Protein AF-A0A1A8QI00-F1 (afdb_monomer)

InterPro domains:
  IPR002404 IRS-type PTB domain [PF02174] (1-56)
  IPR011993 PH-like domain superfamily [G3DSA:2.30.29.30] (1-63)

Structure (mmCIF, N/CA/C/O backbone):
data_AF-A0A1A8QI00-F1
#
_entry.id   AF-A0A1A8QI00-F1
#
loop_
_atom_site.group_PDB
_atom_site.id
_atom_site.type_symbol
_atom_site.label_atom_id
_atom_site.label_alt_id
_atom_site.label_comp_id
_atom_site.label_asym_id
_atom_site.label_entity_id
_atom_site.label_seq_id
_atom_site.pdbx_PDB_ins_code
_atom_site.Cartn_x
_atom_site.Cartn_y
_atom_site.Cartn_z
_atom_site.occupancy
_atom_site.B_iso_or_equiv
_atom_site.auth_seq_id
_atom_site.auth_comp_id
_atom_site.auth_asym_id
_atom_site.auth_atom_id
_atom_site.pdbx_PDB_model_num
ATOM 1 N N . THR A 1 1 ? -9.311 10.461 -19.246 1.00 80.00 1 THR A N 1
ATOM 2 C CA . THR A 1 1 ? -10.382 10.997 -18.381 1.00 80.00 1 THR A CA 1
ATOM 3 C C . THR A 1 1 ? -9.923 10.937 -16.929 1.00 80.00 1 THR A C 1
ATOM 5 O O . THR A 1 1 ? -8.893 10.327 -16.669 1.00 80.00 1 THR A O 1
ATOM 8 N N . LYS A 1 2 ? -10.594 11.624 -15.995 1.00 88.56 2 LYS A N 1
ATOM 9 C CA . LYS A 1 2 ? -10.250 11.636 -14.553 1.00 88.56 2 LYS A CA 1
ATOM 10 C C . LYS A 1 2 ? -11.217 10.756 -13.747 1.00 88.56 2 LYS A C 1
ATOM 12 O O . LYS A 1 2 ? -11.578 11.087 -12.621 1.00 88.56 2 LYS A O 1
ATOM 17 N N . ASP A 1 3 ? -11.667 9.669 -14.359 1.00 92.69 3 ASP A N 1
ATOM 18 C CA . ASP A 1 3 ? -12.712 8.824 -13.795 1.00 92.69 3 ASP A CA 1
ATOM 19 C C . ASP A 1 3 ? -12.117 7.916 -12.717 1.00 92.69 3 ASP A C 1
ATOM 21 O O . ASP A 1 3 ? -11.049 7.324 -12.892 1.00 92.69 3 ASP A O 1
ATOM 25 N N . VAL A 1 4 ? -12.798 7.815 -11.579 1.00 90.19 4 VAL A N 1
ATOM 26 C CA . VAL A 1 4 ? -12.352 6.983 -10.458 1.00 90.19 4 VAL A CA 1
ATOM 27 C C . VAL A 1 4 ? -12.732 5.531 -10.737 1.00 90.19 4 VAL A C 1
ATOM 29 O O . VAL A 1 4 ? -13.906 5.176 -10.700 1.00 90.19 4 VAL A O 1
ATOM 32 N N . LEU A 1 5 ? -11.731 4.686 -10.989 1.00 86.75 5 LEU A N 1
ATOM 33 C CA . LEU A 1 5 ? -11.932 3.263 -11.304 1.00 86.75 5 LEU A CA 1
ATOM 34 C C . LEU A 1 5 ? -12.160 2.388 -10.061 1.00 86.75 5 LEU A C 1
ATOM 36 O O . LEU A 1 5 ? -12.677 1.279 -10.162 1.00 86.75 5 LEU A O 1
ATOM 40 N N . GLY A 1 6 ? -11.773 2.873 -8.882 1.00 83.19 6 GLY A N 1
ATOM 41 C CA . GLY A 1 6 ? -11.955 2.166 -7.622 1.00 83.19 6 GLY A CA 1
ATOM 42 C C . GLY A 1 6 ? -11.754 3.087 -6.426 1.00 83.19 6 GLY A C 1
ATOM 43 O O . GLY A 1 6 ? -10.893 3.965 -6.442 1.00 83.19 6 GLY A O 1
ATOM 44 N N . ASN A 1 7 ? -12.556 2.881 -5.383 1.00 84.19 7 ASN A N 1
ATOM 45 C CA . ASN A 1 7 ? -12.415 3.561 -4.102 1.00 84.19 7 ASN A CA 1
ATOM 46 C C . ASN A 1 7 ? -12.387 2.516 -2.984 1.00 84.19 7 ASN A C 1
ATOM 48 O O . ASN A 1 7 ? -13.265 1.655 -2.900 1.00 84.19 7 ASN A O 1
ATOM 52 N N . TYR A 1 8 ? -11.362 2.593 -2.141 1.00 82.00 8 TYR A N 1
ATOM 53 C CA . TYR A 1 8 ? -11.142 1.658 -1.051 1.00 82.00 8 TYR A CA 1
ATOM 54 C C . TYR A 1 8 ? -11.200 2.409 0.277 1.00 82.00 8 TYR A C 1
ATOM 56 O O . TYR A 1 8 ? -10.330 3.243 0.537 1.00 82.00 8 TYR A O 1
ATOM 64 N N . PRO A 1 9 ? -12.206 2.141 1.127 1.00 79.25 9 PRO A N 1
ATOM 65 C CA . PRO A 1 9 ? -12.331 2.847 2.386 1.00 79.25 9 PRO A CA 1
ATOM 66 C C . PRO A 1 9 ? -11.184 2.473 3.329 1.00 79.25 9 PRO A C 1
ATOM 68 O O . PRO A 1 9 ? -10.718 1.333 3.361 1.00 79.25 9 PRO A O 1
ATOM 71 N N . TYR A 1 10 ? -10.772 3.450 4.134 1.00 73.00 10 TYR A N 1
ATOM 72 C CA . TYR A 1 10 ? -9.661 3.356 5.080 1.00 73.00 10 TYR A CA 1
ATOM 73 C C . TYR A 1 10 ? -9.718 2.113 5.983 1.00 73.00 10 TYR A C 1
ATOM 75 O O . TYR A 1 10 ? -8.723 1.421 6.170 1.00 73.00 10 TYR A O 1
ATOM 83 N N . ASN A 1 11 ? -10.906 1.763 6.479 1.00 73.81 11 ASN A N 1
ATOM 84 C CA . ASN A 1 11 ? -11.109 0.608 7.359 1.00 73.81 11 ASN A CA 1
ATOM 85 C C . ASN A 1 11 ? -10.870 -0.758 6.689 1.00 73.81 11 ASN A C 1
ATOM 87 O O . ASN A 1 11 ? -10.956 -1.782 7.364 1.00 73.81 11 ASN A O 1
ATOM 91 N N . ARG A 1 12 ? -10.627 -0.792 5.375 1.00 76.62 12 ARG A N 1
ATOM 92 C CA . ARG A 1 12 ? -10.261 -2.001 4.630 1.00 76.62 12 ARG A CA 1
ATOM 93 C C . ARG A 1 12 ? -8.789 -2.027 4.234 1.00 76.62 12 ARG A C 1
ATOM 95 O O . ARG A 1 12 ? -8.371 -3.017 3.648 1.00 76.62 12 ARG A O 1
ATOM 102 N N . MET A 1 13 ? -8.002 -0.993 4.515 1.00 81.12 13 MET A N 1
ATOM 103 C CA . MET A 1 13 ? -6.560 -1.034 4.267 1.00 81.12 13 MET A CA 1
ATOM 104 C C . MET A 1 13 ? -5.927 -2.004 5.267 1.00 81.12 13 MET A C 1
ATOM 106 O O . MET A 1 13 ? -5.991 -1.773 6.471 1.00 81.12 13 MET A O 1
ATOM 110 N N . ALA A 1 14 ? -5.386 -3.120 4.775 1.00 81.12 14 ALA A N 1
ATOM 111 C CA . ALA A 1 14 ? -4.880 -4.185 5.638 1.00 81.12 14 ALA A CA 1
ATOM 112 C C . ALA A 1 14 ? -3.370 -4.096 5.844 1.00 81.12 14 ALA A C 1
ATOM 114 O O . ALA A 1 14 ? -2.900 -4.254 6.964 1.00 81.12 14 ALA A O 1
ATOM 115 N N . ASN A 1 15 ? -2.615 -3.857 4.768 1.00 88.62 15 ASN A N 1
ATOM 116 C CA . ASN A 1 15 ? -1.167 -3.691 4.836 1.00 88.62 15 ASN A CA 1
ATOM 117 C C . ASN A 1 15 ? -0.652 -2.925 3.613 1.00 88.62 15 ASN A C 1
ATOM 119 O O . ASN A 1 15 ? -1.187 -3.091 2.512 1.00 88.62 15 ASN A O 1
ATOM 123 N N . TRP A 1 16 ? 0.412 -2.148 3.784 1.00 93.62 16 TRP A N 1
ATOM 124 C CA . TRP A 1 16 ? 1.155 -1.514 2.698 1.00 93.62 16 TRP A CA 1
ATOM 125 C C . TRP A 1 16 ? 2.657 -1.581 2.982 1.00 93.62 16 TRP A C 1
ATOM 127 O O . TRP A 1 16 ? 3.075 -1.740 4.127 1.00 93.62 16 TRP A O 1
ATOM 137 N N . CYS A 1 17 ? 3.464 -1.523 1.929 1.00 94.69 17 CYS A N 1
ATOM 138 C CA . CYS A 1 17 ? 4.908 -1.3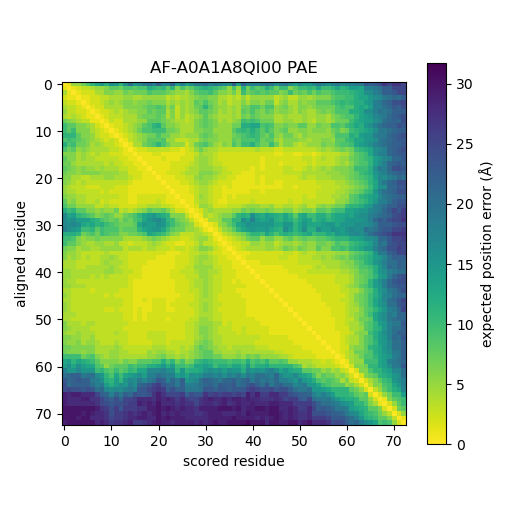66 2.025 1.00 94.69 17 CYS A CA 1
ATOM 139 C C . CYS A 1 17 ? 5.452 -0.685 0.770 1.00 94.69 17 CYS A C 1
ATOM 141 O O . CYS A 1 17 ? 4.845 -0.728 -0.305 1.00 94.69 17 CYS A O 1
ATOM 143 N N . SER A 1 18 ? 6.621 -0.074 0.906 1.00 97.00 18 SER A N 1
ATOM 144 C CA . SER A 1 18 ? 7.317 0.585 -0.190 1.00 97.00 18 SER A CA 1
ATOM 145 C C . SER 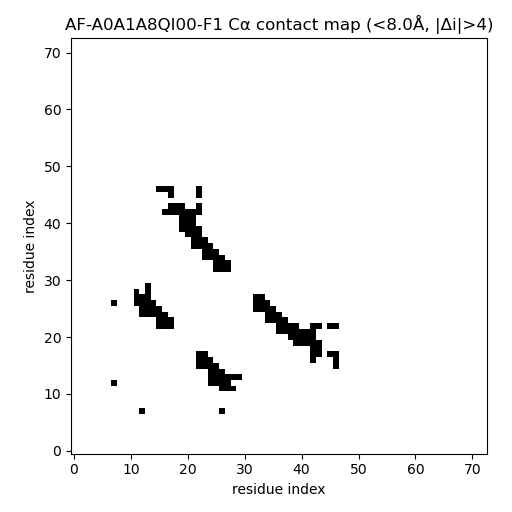A 1 18 ? 8.757 0.088 -0.327 1.00 97.00 18 SER A C 1
ATOM 147 O O . SER A 1 18 ? 9.393 -0.325 0.641 1.00 97.00 18 SER A O 1
ATOM 149 N N . GLY A 1 19 ? 9.260 0.110 -1.559 1.00 95.38 19 GLY A N 1
ATOM 150 C CA . GLY A 1 19 ? 10.669 -0.060 -1.897 1.00 95.38 19 GLY A CA 1
ATOM 151 C C . GLY A 1 19 ? 11.165 1.125 -2.724 1.00 95.38 19 GLY A C 1
ATOM 152 O O . GLY A 1 19 ? 10.420 2.064 -2.999 1.00 95.38 19 GLY A O 1
ATOM 153 N N . SER A 1 20 ? 12.422 1.079 -3.167 1.00 96.62 20 SER A N 1
ATOM 154 C CA . SER A 1 20 ? 13.004 2.152 -3.991 1.00 96.62 20 SER A CA 1
ATOM 155 C C . SER A 1 20 ? 12.326 2.316 -5.357 1.00 96.62 20 SER A C 1
ATOM 157 O O . SER A 1 20 ? 12.406 3.389 -5.951 1.00 96.62 20 SER A O 1
ATOM 159 N N . THR A 1 21 ? 11.665 1.268 -5.854 1.00 97.44 21 THR A N 1
ATOM 160 C CA . THR A 1 21 ? 11.043 1.231 -7.186 1.00 97.44 21 THR A CA 1
ATOM 161 C C . THR A 1 21 ? 9.584 0.785 -7.176 1.00 97.44 21 THR A C 1
ATOM 163 O O . THR A 1 21 ? 8.980 0.659 -8.241 1.00 97.44 21 THR A O 1
ATOM 166 N N . TYR A 1 22 ? 8.989 0.547 -6.004 1.00 97.06 22 TYR A N 1
ATOM 167 C CA . TYR A 1 22 ? 7.619 0.056 -5.926 1.00 97.06 22 TYR A CA 1
ATOM 168 C C . TYR A 1 22 ? 6.868 0.530 -4.685 1.00 97.06 22 TYR A C 1
ATOM 170 O O . TYR A 1 22 ? 7.442 0.864 -3.649 1.00 97.06 22 TYR A O 1
ATOM 178 N N . PHE A 1 23 ? 5.546 0.478 -4.792 1.00 97.31 23 PHE A N 1
ATOM 179 C CA . PHE A 1 23 ? 4.607 0.550 -3.685 1.00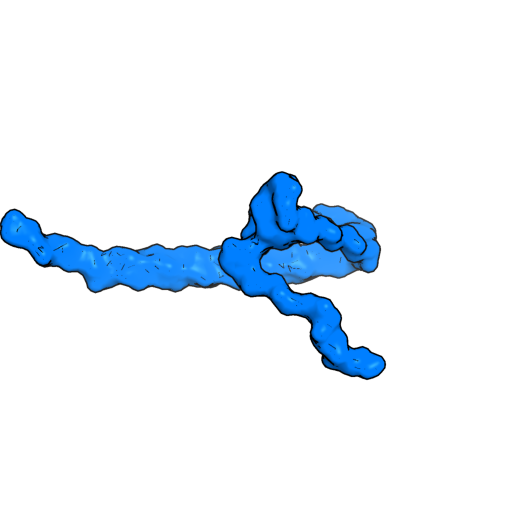 97.31 23 PHE A CA 1
ATOM 180 C C . PHE A 1 23 ? 3.635 -0.626 -3.793 1.00 97.31 23 PHE A C 1
ATOM 182 O O . PHE A 1 23 ? 3.065 -0.870 -4.858 1.00 97.31 23 PHE A O 1
ATOM 189 N N . HIS A 1 24 ? 3.449 -1.361 -2.701 1.00 95.31 24 HIS A N 1
ATOM 190 C CA . HIS A 1 24 ? 2.549 -2.504 -2.635 1.00 95.31 24 HIS A CA 1
ATOM 191 C C . HIS A 1 24 ? 1.512 -2.297 -1.532 1.00 95.31 24 HIS A C 1
ATOM 193 O O . HIS A 1 24 ? 1.851 -1.931 -0.409 1.00 95.31 24 HIS A O 1
ATOM 199 N N . MET A 1 25 ? 0.243 -2.572 -1.832 1.00 92.56 25 MET A N 1
ATOM 200 C CA . MET A 1 25 ? -0.856 -2.442 -0.878 1.00 92.56 25 MET A CA 1
ATOM 201 C C . MET A 1 25 ? -1.847 -3.592 -1.017 1.00 92.56 25 MET A C 1
ATOM 203 O O . MET A 1 25 ? -2.208 -4.005 -2.117 1.00 92.56 25 MET A O 1
ATOM 207 N N . THR A 1 26 ? -2.325 -4.084 0.123 1.00 90.62 26 THR A N 1
ATOM 208 C CA . THR A 1 26 ? -3.439 -5.028 0.214 1.00 90.62 26 THR A CA 1
ATOM 209 C C . THR A 1 26 ? -4.642 -4.337 0.842 1.00 90.62 26 THR A C 1
ATOM 211 O O . THR A 1 26 ? -4.559 -3.801 1.950 1.00 90.62 26 THR A O 1
ATOM 214 N N . VAL A 1 27 ? -5.774 -4.384 0.145 1.00 87.75 27 VAL A N 1
ATOM 215 C CA . VAL A 1 27 ? -7.062 -3.890 0.627 1.00 87.75 27 VAL A CA 1
ATOM 216 C C . VAL A 1 27 ? -8.013 -5.065 0.840 1.00 87.75 27 VAL A C 1
ATOM 218 O O . VAL A 1 27 ? -8.313 -5.806 -0.089 1.00 87.75 27 VAL A O 1
ATOM 221 N N . GLY A 1 28 ? -8.550 -5.203 2.046 1.00 82.19 28 GLY A N 1
ATOM 222 C CA . GLY A 1 28 ? -9.423 -6.293 2.470 1.00 82.19 28 GLY A CA 1
ATOM 223 C C . GLY A 1 28 ? -8.669 -7.365 3.257 1.00 82.19 28 GLY A C 1
ATOM 224 O O . GLY A 1 28 ? -7.495 -7.222 3.575 1.00 82.19 28 GLY A O 1
ATOM 225 N N . ASN A 1 29 ? -9.354 -8.452 3.606 1.00 73.31 29 ASN A N 1
ATOM 226 C CA . ASN A 1 29 ? -8.750 -9.540 4.380 1.00 73.31 29 ASN A CA 1
ATOM 227 C C . ASN A 1 29 ? -7.755 -10.355 3.526 1.00 73.31 29 ASN A C 1
ATOM 229 O O . ASN A 1 29 ? -7.964 -10.498 2.328 1.00 73.31 29 ASN A O 1
ATOM 233 N N . LEU A 1 30 ? -6.743 -10.976 4.134 1.00 64.12 30 LEU A N 1
ATOM 234 C CA . LEU A 1 30 ? -5.685 -11.758 3.470 1.00 64.12 30 LEU A CA 1
ATOM 235 C C . LEU A 1 30 ? -6.193 -12.808 2.458 1.00 64.12 30 LEU A C 1
ATOM 237 O O . LEU A 1 30 ? -5.501 -13.092 1.485 1.00 64.12 30 LEU A O 1
ATOM 241 N N . VAL A 1 31 ? -7.398 -13.356 2.661 1.00 68.81 31 VAL A N 1
ATOM 242 C CA . VAL A 1 31 ? -7.995 -14.413 1.817 1.00 68.81 31 VAL A CA 1
ATOM 243 C C . VAL A 1 31 ? -8.800 -13.867 0.624 1.00 68.81 31 VAL A C 1
ATOM 245 O O . VAL A 1 31 ? -8.890 -14.528 -0.404 1.00 68.81 31 VAL A O 1
ATOM 248 N N . LYS A 1 32 ? -9.403 -12.673 0.736 1.00 72.00 32 LYS A N 1
ATOM 249 C CA . LYS A 1 32 ? -10.284 -12.072 -0.297 1.00 72.00 32 LYS A CA 1
ATOM 250 C C . LYS A 1 32 ? -9.922 -10.618 -0.632 1.00 72.00 32 LYS A C 1
ATOM 252 O O . LYS A 1 32 ? -10.752 -9.866 -1.134 1.00 72.00 32 LYS A O 1
ATOM 257 N N . GLY A 1 33 ? -8.716 -10.201 -0.274 1.00 75.94 33 GLY A N 1
ATOM 258 C CA . GLY A 1 33 ? -8.246 -8.837 -0.440 1.00 75.94 33 GLY A CA 1
ATOM 259 C C . GLY A 1 33 ? -7.727 -8.593 -1.850 1.00 75.94 33 GLY A C 1
ATOM 260 O O . GLY A 1 33 ? -7.090 -9.461 -2.447 1.00 75.94 33 GLY A O 1
ATOM 261 N N . SER A 1 34 ? -7.971 -7.394 -2.363 1.00 83.56 34 SER A N 1
ATOM 262 C CA . SER A 1 34 ? -7.364 -6.912 -3.597 1.00 83.56 34 SER A CA 1
ATOM 263 C C . SER A 1 34 ? -5.939 -6.454 -3.305 1.00 83.56 34 SER A C 1
ATOM 265 O O . SER A 1 34 ? -5.711 -5.669 -2.382 1.00 83.56 34 SER A O 1
ATOM 267 N N . LYS A 1 35 ? -4.978 -6.938 -4.091 1.00 87.62 35 LYS A N 1
ATOM 268 C CA . LYS A 1 35 ? -3.575 -6.521 -4.017 1.00 87.62 35 LYS A CA 1
ATOM 269 C C . LYS A 1 35 ? -3.258 -5.623 -5.202 1.00 87.62 35 LYS A C 1
ATOM 271 O O . LYS A 1 35 ? -3.616 -5.959 -6.329 1.00 87.62 35 LYS A O 1
ATOM 276 N N . PHE A 1 36 ? -2.576 -4.516 -4.944 1.00 87.69 36 PHE A N 1
ATOM 277 C CA . PHE A 1 36 ? -2.082 -3.616 -5.978 1.00 87.69 36 PHE A CA 1
ATOM 278 C C . PHE A 1 36 ? -0.585 -3.421 -5.798 1.00 87.69 36 PHE A C 1
ATOM 280 O O . PHE A 1 36 ? -0.112 -3.152 -4.692 1.00 87.69 36 PHE A O 1
ATOM 287 N N . LEU A 1 37 ? 0.138 -3.568 -6.902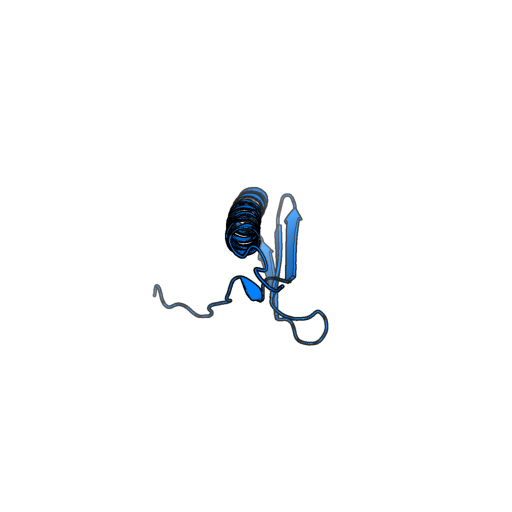 1.00 94.19 37 LEU A N 1
ATOM 288 C CA . LEU A 1 37 ? 1.548 -3.252 -7.022 1.00 94.19 37 LEU A CA 1
ATOM 289 C C . LEU A 1 37 ? 1.669 -2.124 -8.038 1.00 94.19 37 LEU A C 1
ATOM 291 O O . LEU A 1 37 ? 1.193 -2.252 -9.165 1.00 94.19 37 LEU A O 1
ATOM 295 N N . CYS A 1 38 ? 2.304 -1.037 -7.628 1.00 93.19 38 CYS A N 1
ATOM 296 C CA . CYS A 1 38 ? 2.597 0.091 -8.491 1.00 93.19 38 CYS A CA 1
ATOM 297 C C . CYS A 1 38 ? 4.111 0.252 -8.582 1.00 93.19 38 CYS A C 1
ATOM 299 O O . CYS A 1 38 ? 4.780 0.349 -7.552 1.00 93.19 38 CYS A O 1
ATOM 301 N N . GLU A 1 39 ? 4.646 0.331 -9.796 1.00 97.75 39 GLU A N 1
ATOM 302 C CA . GLU A 1 39 ? 6.026 0.759 -10.016 1.00 97.75 39 GLU A CA 1
ATOM 303 C C . GLU A 1 39 ? 6.113 2.275 -9.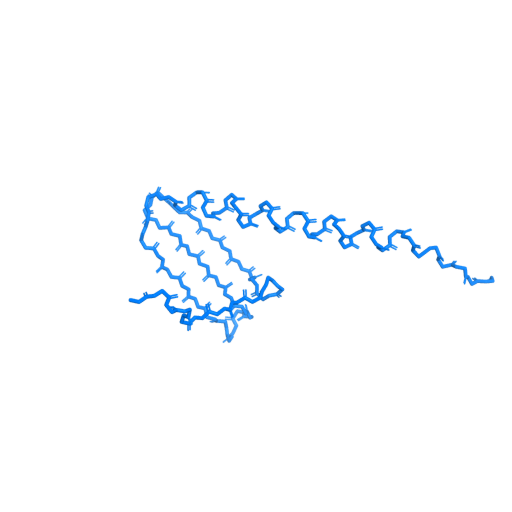839 1.00 97.75 39 GLU A C 1
ATOM 305 O O . GLU A 1 39 ? 5.369 3.040 -10.456 1.00 97.75 39 GLU A O 1
ATOM 310 N N . THR A 1 40 ? 6.975 2.719 -8.930 1.00 97.25 40 THR A N 1
ATOM 311 C CA . THR A 1 40 ? 7.135 4.137 -8.605 1.00 97.25 40 THR A CA 1
ATOM 312 C C . THR A 1 40 ? 8.413 4.368 -7.811 1.00 97.25 40 THR A C 1
ATOM 314 O O . THR A 1 40 ? 8.746 3.601 -6.913 1.00 97.25 40 THR A O 1
ATOM 317 N N . SER A 1 41 ? 9.104 5.473 -8.081 1.00 97.94 41 SER A N 1
ATOM 318 C CA . SER A 1 41 ? 10.219 5.952 -7.250 1.00 97.94 41 SER A CA 1
ATOM 319 C C . SER A 1 41 ? 9.756 6.744 -6.020 1.00 97.94 41 SER A C 1
ATOM 321 O O . SER A 1 41 ? 10.562 7.124 -5.174 1.00 97.94 41 SER A O 1
ATOM 323 N N . LEU A 1 42 ? 8.451 7.013 -5.908 1.00 98.19 42 LEU A N 1
ATOM 324 C CA . LEU A 1 42 ? 7.849 7.806 -4.834 1.00 98.19 42 LEU A CA 1
ATOM 325 C C . LEU A 1 42 ? 7.098 6.944 -3.811 1.00 98.19 42 LEU A C 1
ATOM 327 O O . LEU A 1 42 ? 6.271 7.473 -3.068 1.00 98.19 42 LEU A O 1
ATOM 331 N N . GLY A 1 43 ? 7.369 5.635 -3.760 1.00 97.69 43 GLY A N 1
ATOM 332 C CA . GLY A 1 43 ? 6.682 4.706 -2.858 1.00 97.69 43 GLY A CA 1
ATOM 333 C C . GLY A 1 43 ? 6.745 5.142 -1.392 1.00 97.69 43 GLY A C 1
ATOM 334 O O . GLY A 1 43 ? 5.727 5.102 -0.707 1.00 97.69 43 GLY A O 1
ATOM 335 N N . TYR A 1 44 ? 7.891 5.672 -0.955 1.00 96.81 44 TYR A N 1
ATOM 336 C CA . TYR A 1 44 ? 8.082 6.196 0.401 1.00 96.81 44 TYR A CA 1
ATOM 337 C C . TYR A 1 44 ? 7.096 7.320 0.761 1.00 96.81 44 TYR A C 1
ATOM 339 O O . TYR A 1 44 ? 6.556 7.337 1.858 1.00 96.81 44 TYR A O 1
ATOM 347 N N . LYS A 1 45 ? 6.769 8.221 -0.179 1.00 97.69 45 LYS A N 1
ATOM 348 C CA . LYS A 1 45 ? 5.782 9.288 0.067 1.00 97.69 45 LYS A CA 1
ATOM 349 C C . LYS A 1 45 ? 4.372 8.733 0.222 1.00 97.69 45 LYS A C 1
ATOM 351 O O . LYS A 1 45 ? 3.583 9.280 0.986 1.00 97.69 45 LYS A O 1
ATOM 356 N N . MET A 1 46 ? 4.032 7.693 -0.541 1.00 96.00 46 MET A N 1
ATOM 357 C CA . MET A 1 46 ? 2.726 7.039 -0.434 1.00 96.00 46 MET A CA 1
ATOM 358 C C . MET A 1 46 ? 2.593 6.320 0.911 1.00 96.00 46 MET A C 1
ATOM 360 O O . MET A 1 46 ? 1.555 6.432 1.558 1.00 96.00 46 MET A O 1
ATOM 364 N N . ASP A 1 47 ? 3.659 5.642 1.338 1.00 94.56 47 ASP A N 1
ATOM 365 C CA . ASP A 1 47 ? 3.768 4.991 2.643 1.00 94.56 47 ASP A CA 1
ATOM 366 C C . ASP A 1 47 ? 3.618 5.997 3.795 1.00 94.56 47 ASP A C 1
ATOM 368 O O . ASP A 1 47 ? 2.722 5.853 4.629 1.00 94.56 47 ASP A O 1
ATOM 372 N N . ASP A 1 48 ? 4.397 7.086 3.772 1.00 95.81 48 ASP A N 1
ATOM 373 C CA . ASP A 1 48 ? 4.328 8.168 4.762 1.00 95.81 48 ASP A CA 1
ATOM 374 C C . ASP A 1 48 ? 2.920 8.777 4.840 1.00 95.81 48 ASP A C 1
ATOM 376 O O . ASP A 1 48 ? 2.372 8.980 5.929 1.00 95.81 48 ASP A O 1
ATOM 380 N N . LEU A 1 49 ? 2.303 9.042 3.682 1.00 95.38 49 LEU A N 1
ATOM 381 C CA . LEU A 1 49 ? 0.962 9.614 3.600 1.00 95.38 49 LEU A CA 1
ATOM 382 C C . LEU A 1 49 ? -0.066 8.686 4.250 1.00 95.38 49 LEU A C 1
ATOM 384 O O . LEU A 1 49 ? -0.795 9.119 5.144 1.00 95.38 49 LEU A O 1
ATOM 388 N N . ILE A 1 50 ? -0.112 7.415 3.846 1.00 92.50 50 ILE A N 1
ATOM 389 C CA . ILE A 1 50 ? -1.073 6.445 4.386 1.00 92.50 50 ILE A CA 1
ATOM 390 C C . ILE A 1 50 ? -0.840 6.263 5.887 1.00 92.50 50 ILE A C 1
ATOM 392 O O . ILE A 1 50 ? -1.780 6.405 6.671 1.00 92.50 50 ILE A O 1
ATOM 396 N N . THR A 1 51 ? 0.409 6.056 6.304 1.00 92.31 51 THR A N 1
ATOM 397 C CA . THR A 1 51 ? 0.792 5.910 7.713 1.00 92.31 51 THR A CA 1
ATOM 398 C C . THR A 1 51 ? 0.351 7.113 8.556 1.00 92.31 51 THR A C 1
ATOM 400 O O . THR A 1 51 ? -0.179 6.942 9.658 1.00 92.31 51 THR A O 1
ATOM 403 N N . SER A 1 52 ? 0.495 8.341 8.048 1.00 93.12 52 SER A N 1
ATOM 404 C CA . SER A 1 52 ? 0.076 9.552 8.767 1.00 93.12 52 SER A CA 1
ATOM 405 C C . SER A 1 52 ? -1.440 9.605 9.010 1.00 93.12 52 SER A C 1
ATOM 407 O O . SER A 1 52 ? -1.876 9.871 10.136 1.00 93.12 52 SER A O 1
ATOM 409 N N . TYR A 1 53 ? -2.247 9.264 8.000 1.00 90.69 53 TYR A N 1
ATOM 410 C CA . TYR A 1 53 ? -3.704 9.196 8.117 1.00 90.69 53 TYR A CA 1
ATOM 411 C C . TYR A 1 53 ? -4.140 8.072 9.055 1.00 90.69 53 TYR A C 1
ATOM 413 O O . TYR A 1 53 ? -5.047 8.267 9.868 1.00 90.69 53 TYR A O 1
ATOM 421 N N . VAL A 1 54 ? -3.463 6.922 8.996 1.00 87.44 54 VAL A N 1
ATOM 422 C CA . VAL A 1 54 ? -3.738 5.787 9.883 1.00 87.44 54 VAL A CA 1
ATOM 423 C C . VAL A 1 54 ? -3.555 6.168 11.342 1.00 87.44 54 VAL A C 1
ATOM 425 O O . VAL A 1 54 ? -4.431 5.940 12.184 1.00 87.44 5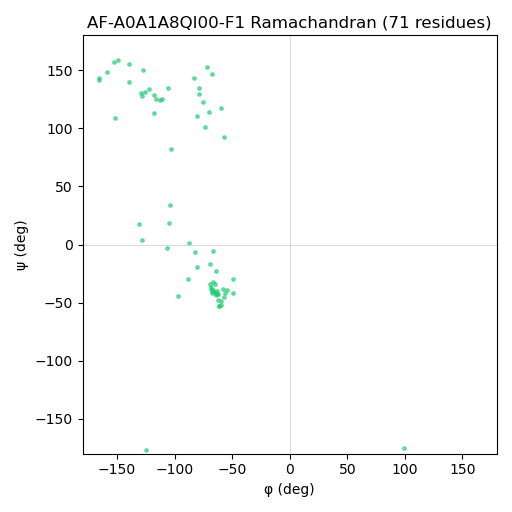4 VAL A O 1
ATOM 428 N N . ASN A 1 55 ? -2.429 6.810 11.636 1.00 88.75 55 ASN A N 1
ATOM 429 C CA . ASN A 1 55 ? -2.108 7.282 12.971 1.00 88.75 55 ASN A CA 1
ATOM 430 C C . ASN A 1 55 ? -3.102 8.342 13.455 1.00 88.75 55 ASN A C 1
ATOM 432 O O . ASN A 1 55 ? -3.532 8.295 14.608 1.00 88.75 55 ASN A O 1
ATOM 436 N N . MET A 1 56 ? -3.487 9.284 12.592 1.00 89.38 56 MET A N 1
ATOM 437 C CA . MET A 1 56 ? -4.461 10.322 12.929 1.00 89.38 56 MET A CA 1
ATOM 438 C C . MET A 1 56 ? -5.830 9.718 13.287 1.00 89.38 56 MET A C 1
ATOM 440 O O . MET A 1 56 ? -6.333 9.978 14.380 1.00 89.38 56 MET A O 1
ATOM 444 N N . TYR A 1 57 ? -6.403 8.862 12.434 1.00 85.38 57 TYR A N 1
ATOM 445 C CA . TYR A 1 57 ? -7.707 8.242 12.704 1.00 85.38 57 TYR A CA 1
ATOM 446 C C . TYR A 1 57 ? -7.685 7.312 13.919 1.00 85.38 57 TYR A C 1
ATOM 448 O O . TYR A 1 57 ? -8.667 7.230 14.659 1.00 85.38 57 TYR A O 1
ATOM 456 N N . SER A 1 58 ? -6.570 6.617 14.152 1.00 84.12 58 SER A N 1
ATOM 457 C 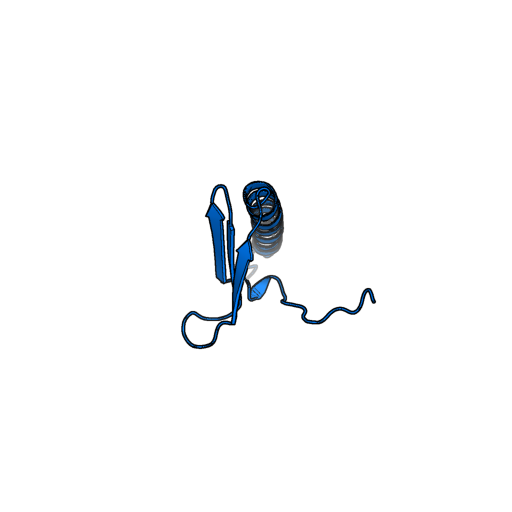CA . SER A 1 58 ? -6.412 5.773 15.341 1.00 84.12 58 SER A CA 1
ATOM 458 C C . SER A 1 58 ? -6.419 6.611 16.622 1.00 84.12 58 SER A C 1
ATOM 460 O O . SER A 1 58 ? -7.092 6.255 17.586 1.00 84.12 58 SER A O 1
ATOM 462 N N . LYS A 1 59 ? -5.746 7.770 16.622 1.00 86.44 59 LYS A N 1
ATOM 463 C CA . LYS A 1 59 ? -5.765 8.714 17.753 1.00 86.44 59 LYS A CA 1
ATOM 464 C C . LYS A 1 59 ? -7.155 9.304 17.998 1.00 86.44 59 LYS A C 1
ATOM 466 O O . LYS A 1 59 ? -7.570 9.415 19.149 1.00 86.44 59 LYS A O 1
ATOM 471 N N . GLU A 1 60 ? -7.877 9.651 16.935 1.00 82.19 60 GLU A N 1
ATOM 472 C CA . GLU A 1 60 ? -9.246 10.175 17.020 1.00 82.19 60 GLU A CA 1
ATOM 473 C C . GLU A 1 60 ? -10.223 9.146 17.616 1.00 82.19 60 GLU A C 1
ATOM 475 O O . GLU A 1 60 ? -11.042 9.474 18.470 1.00 82.19 60 GLU A O 1
ATOM 480 N N . ARG A 1 61 ? -10.097 7.866 17.246 1.00 71.81 61 ARG A N 1
ATOM 481 C CA . ARG A 1 61 ? -10.911 6.781 17.824 1.00 71.81 61 ARG A CA 1
ATOM 482 C C . ARG A 1 61 ? -10.669 6.614 19.325 1.00 71.81 61 ARG A C 1
ATOM 484 O O . ARG A 1 61 ? -11.626 6.458 20.082 1.00 71.81 61 ARG A O 1
ATOM 491 N N . THR A 1 62 ? -9.411 6.672 19.759 1.00 67.25 62 THR A N 1
ATOM 492 C CA . THR A 1 62 ? -9.052 6.538 21.177 1.00 67.25 62 THR A CA 1
ATOM 493 C C . THR A 1 62 ? -9.557 7.722 22.001 1.00 67.25 62 THR A C 1
ATOM 495 O O . THR A 1 62 ? -10.075 7.523 23.096 1.00 67.25 62 THR A O 1
ATOM 498 N N . SER A 1 63 ? -9.477 8.952 21.479 1.00 60.25 63 SER A N 1
ATOM 499 C CA . SER A 1 63 ? -9.950 10.140 22.204 1.00 60.25 63 SER A CA 1
ATOM 500 C C . SER A 1 63 ? -11.470 10.156 22.398 1.00 60.25 63 SER A C 1
ATOM 502 O O . SER A 1 63 ? -11.945 10.615 23.436 1.00 60.25 63 SER A O 1
ATOM 504 N N . VAL A 1 64 ? -12.240 9.602 21.455 1.00 57.91 64 VAL A N 1
ATOM 505 C CA . VAL A 1 64 ? -13.690 9.395 21.609 1.00 57.91 64 VAL A CA 1
ATOM 506 C C . VAL A 1 64 ? -13.986 8.327 22.667 1.00 57.91 64 VAL A C 1
ATOM 508 O O . VAL A 1 64 ? -14.913 8.490 23.458 1.00 57.91 64 VAL A O 1
ATOM 511 N N . GLN A 1 65 ? -13.184 7.262 22.741 1.00 55.25 65 GLN A N 1
ATOM 512 C CA . GLN A 1 65 ? -13.406 6.163 23.685 1.00 55.25 65 GLN A CA 1
ATOM 513 C C . GLN A 1 65 ? -13.163 6.573 25.149 1.00 55.25 65 GLN A C 1
ATOM 515 O O . GLN A 1 65 ? -13.912 6.154 26.029 1.00 55.25 65 GLN A O 1
ATOM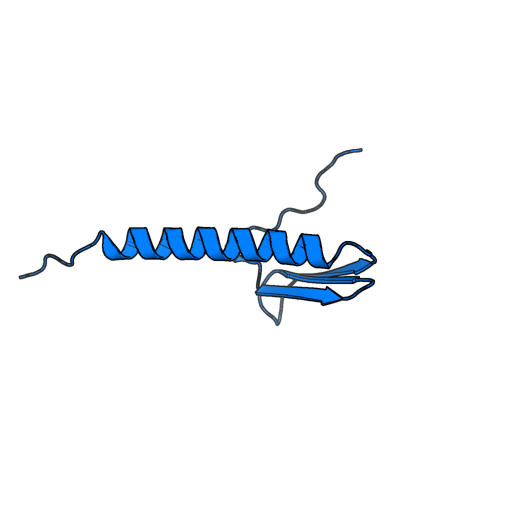 520 N N . THR A 1 66 ? -12.203 7.465 25.415 1.00 55.16 66 THR A N 1
ATOM 521 C CA . THR A 1 66 ? -11.948 8.011 26.764 1.00 55.16 66 THR A CA 1
ATOM 522 C C . THR A 1 66 ? -13.063 8.948 27.259 1.00 55.16 66 THR A C 1
ATOM 524 O O . THR A 1 66 ? -13.155 9.212 28.455 1.00 55.16 66 THR A O 1
ATOM 527 N N . ARG A 1 67 ? -13.942 9.447 26.373 1.00 52.56 67 ARG A N 1
ATOM 528 C CA . ARG A 1 67 ? -15.048 10.361 26.729 1.00 52.56 67 ARG A CA 1
ATOM 529 C C . ARG A 1 67 ? -16.344 9.663 27.149 1.00 52.56 67 ARG A C 1
ATOM 531 O O . ARG A 1 67 ? -17.293 10.362 27.487 1.00 52.56 67 ARG A O 1
ATOM 538 N N . ASN A 1 68 ? -16.375 8.329 27.198 1.00 53.88 68 ASN A N 1
ATOM 539 C CA . ASN A 1 68 ? -17.418 7.582 27.904 1.00 53.88 68 ASN A CA 1
ATOM 540 C C . ASN A 1 68 ? -16.862 7.061 29.242 1.00 53.88 68 ASN A C 1
ATOM 542 O O . ASN A 1 68 ? -16.476 5.890 29.328 1.00 53.88 68 ASN A O 1
ATOM 546 N N . PRO A 1 69 ? -16.825 7.879 30.315 1.00 50.53 69 PRO A N 1
ATOM 547 C CA . PRO A 1 69 ? -16.786 7.304 31.645 1.00 50.53 69 PRO A CA 1
ATOM 548 C C . PRO A 1 69 ? -18.060 6.469 31.787 1.00 50.53 69 PRO A C 1
ATOM 550 O O . PRO A 1 69 ? -19.173 6.982 31.669 1.00 50.53 69 PRO A O 1
ATOM 553 N N . ARG A 1 70 ? -17.899 5.158 31.979 1.00 50.44 70 ARG A N 1
ATOM 554 C CA . ARG A 1 70 ? -18.977 4.287 32.444 1.00 50.44 70 ARG A CA 1
ATOM 555 C C . ARG A 1 70 ? -19.473 4.843 33.780 1.00 50.44 70 ARG A C 1
ATOM 557 O O . ARG A 1 70 ? -18.931 4.508 34.825 1.00 50.44 70 ARG A O 1
ATOM 564 N N . PHE A 1 71 ? -20.493 5.689 33.744 1.00 54.41 71 PHE A N 1
ATOM 565 C CA . PHE A 1 71 ? -21.403 5.833 34.866 1.00 54.41 71 PHE A CA 1
ATOM 566 C C . PHE A 1 71 ? -22.279 4.587 34.865 1.00 54.41 71 PHE A C 1
ATOM 568 O O . P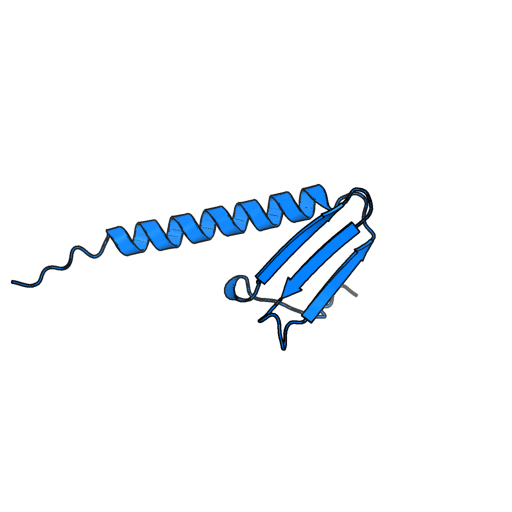HE A 1 71 ? -23.192 4.477 34.052 1.00 54.41 71 PHE A O 1
ATOM 575 N N . ASN A 1 72 ? -21.973 3.631 35.739 1.00 43.59 72 ASN A N 1
ATOM 576 C CA . ASN A 1 72 ? -22.968 2.677 36.205 1.00 43.59 72 ASN A CA 1
ATOM 577 C C . ASN A 1 72 ? -22.592 2.211 37.620 1.00 43.59 72 ASN A C 1
ATOM 579 O O . ASN A 1 72 ? -21.584 1.526 37.764 1.00 43.59 72 ASN A O 1
ATOM 583 N N . MET A 1 73 ? -23.402 2.690 38.580 1.00 40.44 73 MET A N 1
ATOM 584 C CA . MET A 1 73 ? -23.611 2.324 39.999 1.00 40.44 73 MET A CA 1
ATOM 585 C C . MET A 1 73 ? -22.579 1.451 40.714 1.00 40.44 73 MET A C 1
ATOM 587 O O . MET A 1 73 ? -22.438 0.269 40.337 1.00 40.44 73 MET A O 1
#

Secondary structure (DSSP, 8-state):
---------GGGEEEEEE-SSEEEEEES-TTT-EEEEEE-TTHHHHHHHHHHHHHHHHHHHHHHHTT------

Nearest PDB structures (foldseek):
  5ejs-assembly1_A  TM=8.079E-01  e=4.054E-02  Dictyostelium discoideum
  1aqc-assembly2_B-2  TM=8.422E-01  e=7.139E-01  Homo sapiens
  3u8z-assembly2_B  TM=7.518E-01  e=4.287E-01  Homo sapiens
  4cj2-assembly2_D  TM=6.480E-01  e=3.991E+00  Sulfolobus acidocaldarius
  8dhb-assembly1_A  TM=3.388E-01  e=3.297E+00  Homo sapiens

pLDDT: mean 82.33, std 15.25, range [40.44, 98.19]

Mean predicted aligned error: 8.7 Å

Sequence (73 aa):
TKDVLGNYPYNRMANWCSGSTYFHMTVGNLVKGSKFLCETSLGYKMDDLITSYVNMYSKERTSVQTRNPRFNM

Radius of gyration: 16.7 Å; Cα contacts (8 Å, |Δi|>4): 77; chains: 1; bounding box: 37×26×58 Å

Foldseek 3Di:
DPDDPDDADLVQFDDWDDDQFWIWTWGHDPVPTDIDIDGDNCNVVVVVVSVVVVVVVVVVVVVVVVPDPPPDD

Organism: NCBI:txid451742

Solvent-accessible surface area (backbone atoms only — not comparable to full-atom values): 4498 Å² total; per-residue (Å²): 133,92,75,84,90,75,86,80,61,74,95,35,63,64,49,73,52,54,47,80,54,26,29,38,39,34,37,40,54,97,89,80,36,54,72,50,78,42,83,33,76,57,14,58,60,55,45,52,51,52,52,51,54,52,53,50,56,52,53,54,54,52,59,58,56,70,70,60,74,83,84,72,134